Protein AF-A0AAP6JGB7-F1 (afdb_monomer_lite)

Sequence (68 aa):
MPKVNDFTLKIATVNGTGSASANGLLMKSIFRMGVPVMGKNYFPSNIQGLPTWYEIRVTDPGHLTRAG

InterPro domains:
  IPR002869 Pyruvate-flavodoxin oxidoreductase, central domain [G3DSA:3.40.920.10] (3-67)
  IPR002869 Pyruvate-flavodoxin oxidoreductase, central domain [SSF53323] (7-61)
  IPR019752 Pyruvate/ketoisovalerate oxidoreductase, catalytic domain [PF01558] (9-60)

pLDDT: mean 86.0, std 12.56, range [45.06, 96.62]

Secondary structure (DSSP, 8-state):
---SS-EEEEEEEETTSSHHHHHHHHHHHHHHTT--EEEEEE-S---TTSEEEEEEEE--TTPPPPP-

Radius of gyration: 13.19 Å; chains: 1; bounding box: 31×19×33 Å

Foldseek 3Di:
DDFPFFDKDKDKDFAPPCVVVVLVVVQVVCVVVVWDKDKDKDDPDNDGRDMIMMMIGTHDPPDDDDPD

Structure (mmCIF, N/CA/C/O backbone):
data_AF-A0AAP6JGB7-F1
#
_entry.id   AF-A0AAP6JGB7-F1
#
loop_
_atom_site.group_PDB
_atom_site.id
_atom_site.type_symbol
_atom_site.label_atom_id
_atom_site.label_alt_id
_atom_site.label_comp_id
_atom_site.label_asym_id
_atom_site.label_entity_id
_atom_site.label_seq_id
_atom_site.pdbx_PDB_ins_code
_atom_site.Cartn_x
_atom_site.Cartn_y
_atom_site.Cartn_z
_atom_site.occupancy
_atom_site.B_iso_or_equiv
_atom_site.auth_seq_id
_atom_site.auth_comp_id
_atom_site.auth_asym_id
_atom_site.auth_atom_id
_atom_site.pdbx_PDB_model_num
ATOM 1 N N . MET A 1 1 ? -15.137 -10.934 20.154 1.00 55.47 1 MET A N 1
ATOM 2 C CA . MET A 1 1 ? -15.762 -10.072 19.126 1.00 55.47 1 MET A CA 1
ATOM 3 C C . MET A 1 1 ? -14.857 -10.048 17.902 1.00 55.47 1 MET A C 1
ATOM 5 O O . MET A 1 1 ? -13.645 -10.072 18.100 1.00 55.47 1 MET A O 1
ATOM 9 N N . PRO A 1 2 ? -15.393 -10.065 16.672 1.00 63.88 2 PRO A N 1
ATOM 10 C CA . PRO A 1 2 ? -14.573 -9.917 15.473 1.00 63.88 2 PRO A CA 1
ATOM 11 C C . PRO A 1 2 ? -13.893 -8.542 15.473 1.00 63.88 2 PRO A C 1
ATOM 13 O O . PRO A 1 2 ? -14.519 -7.535 15.796 1.00 63.88 2 PRO A O 1
ATOM 16 N N . LYS A 1 3 ? -12.600 -8.513 15.141 1.00 72.44 3 LYS A N 1
ATOM 17 C CA . LYS A 1 3 ? -11.836 -7.276 14.970 1.00 72.44 3 LYS A CA 1
ATOM 18 C C . LYS A 1 3 ? -12.239 -6.626 13.646 1.00 72.44 3 LYS A C 1
ATOM 20 O O . LYS A 1 3 ? -11.864 -7.114 12.583 1.00 72.44 3 LYS A O 1
ATOM 25 N N . VAL A 1 4 ? -13.035 -5.565 13.709 1.00 83.12 4 VAL A N 1
ATOM 26 C CA . VAL A 1 4 ? -13.434 -4.777 12.536 1.00 83.12 4 VAL A CA 1
ATOM 27 C C . VAL A 1 4 ? -12.340 -3.747 12.259 1.00 83.12 4 VAL A C 1
ATOM 29 O O . VAL A 1 4 ? -11.779 -3.188 13.193 1.00 83.12 4 VAL A O 1
ATOM 32 N N . ASN A 1 5 ? -12.005 -3.521 10.987 1.00 86.38 5 ASN A N 1
ATOM 33 C CA . ASN A 1 5 ? -11.040 -2.493 10.571 1.00 86.38 5 ASN A CA 1
ATOM 34 C C . ASN A 1 5 ? -9.646 -2.590 11.224 1.00 86.38 5 ASN A C 1
ATOM 36 O O . ASN A 1 5 ? -8.944 -1.594 11.329 1.00 86.38 5 ASN A O 1
ATOM 40 N N . ASP A 1 6 ? -9.209 -3.786 11.621 1.00 88.81 6 ASP A N 1
ATOM 41 C CA . ASP A 1 6 ? -7.870 -4.025 12.172 1.00 88.81 6 ASP A CA 1
ATOM 42 C C . ASP A 1 6 ? -7.139 -5.072 11.325 1.00 88.81 6 ASP A C 1
ATOM 44 O O . ASP A 1 6 ? -7.143 -6.267 11.624 1.00 88.81 6 ASP A O 1
ATOM 48 N N . PHE A 1 7 ? -6.520 -4.622 10.232 1.00 90.62 7 PHE A N 1
ATOM 49 C CA . PHE A 1 7 ? -5.786 -5.494 9.310 1.00 90.62 7 PHE A CA 1
ATOM 50 C C . PHE A 1 7 ? -4.686 -4.746 8.543 1.00 90.62 7 PHE A C 1
ATOM 52 O O . PHE A 1 7 ? -4.554 -3.525 8.640 1.00 90.62 7 PHE A O 1
ATOM 59 N N . THR A 1 8 ? -3.866 -5.491 7.800 1.00 92.19 8 THR A N 1
ATOM 60 C CA . THR A 1 8 ? -2.832 -4.942 6.913 1.00 92.19 8 THR A CA 1
ATOM 61 C C . THR A 1 8 ? -3.002 -5.524 5.518 1.00 92.19 8 THR A C 1
ATOM 63 O O . THR A 1 8 ? -3.009 -6.742 5.354 1.00 92.19 8 THR A O 1
ATOM 66 N N . LEU A 1 9 ? -3.095 -4.659 4.511 1.00 93.81 9 LEU A N 1
ATOM 67 C CA . LEU A 1 9 ? -3.026 -5.039 3.102 1.00 93.81 9 LEU A CA 1
ATOM 68 C C . LEU A 1 9 ? -1.573 -4.934 2.648 1.00 93.81 9 LEU A C 1
ATOM 70 O O . LEU A 1 9 ? -0.955 -3.886 2.827 1.00 93.81 9 LEU A O 1
ATOM 74 N N . LYS A 1 10 ? -1.036 -5.995 2.046 1.00 94.44 10 LYS A N 1
ATOM 75 C CA . LYS A 1 10 ? 0.292 -5.990 1.424 1.00 94.44 10 LYS A CA 1
ATOM 76 C C . LYS A 1 10 ? 0.136 -6.190 -0.072 1.00 94.44 10 LYS A C 1
ATOM 78 O O . LYS A 1 10 ? -0.412 -7.197 -0.507 1.00 94.44 10 LYS A O 1
ATOM 83 N N . ILE A 1 11 ? 0.609 -5.226 -0.844 1.00 94.25 11 ILE A N 1
ATOM 84 C CA . ILE A 1 11 ? 0.443 -5.176 -2.292 1.00 94.25 11 ILE A CA 1
ATOM 85 C C . ILE A 1 11 ? 1.830 -5.283 -2.912 1.00 94.25 11 ILE A C 1
ATOM 87 O O . ILE A 1 11 ? 2.681 -4.437 -2.652 1.00 94.25 11 ILE A O 1
ATOM 91 N N . ALA A 1 12 ? 2.060 -6.322 -3.713 1.00 93.88 12 ALA A N 1
ATOM 92 C CA . ALA A 1 12 ? 3.294 -6.523 -4.465 1.00 93.88 12 ALA A CA 1
ATOM 93 C C . ALA A 1 12 ? 3.025 -6.250 -5.947 1.00 93.88 12 ALA A C 1
ATOM 95 O O . ALA A 1 12 ? 2.093 -6.806 -6.524 1.00 93.88 12 ALA A O 1
ATOM 96 N N . THR A 1 13 ? 3.816 -5.373 -6.557 1.00 91.94 13 THR A N 1
ATOM 97 C CA . THR A 1 13 ? 3.641 -4.939 -7.951 1.00 91.94 13 THR A CA 1
ATOM 98 C C . THR A 1 13 ? 4.988 -4.742 -8.629 1.00 91.94 13 THR A C 1
ATOM 100 O O . THR A 1 13 ? 6.025 -4.692 -7.970 1.00 91.94 13 THR A O 1
ATOM 103 N N . VAL A 1 14 ? 4.972 -4.615 -9.951 1.00 92.94 14 VAL A N 1
ATOM 104 C CA . VAL A 1 14 ? 6.149 -4.247 -10.739 1.00 92.94 14 VAL A CA 1
ATOM 105 C C . VAL A 1 14 ? 6.292 -2.721 -10.745 1.00 92.94 14 VAL A C 1
ATOM 107 O O . VAL A 1 14 ? 5.319 -1.997 -10.957 1.00 92.94 14 VAL A O 1
ATOM 110 N N . ASN A 1 15 ? 7.497 -2.207 -10.503 1.00 91.38 15 ASN A N 1
ATOM 111 C CA . ASN A 1 15 ? 7.756 -0.771 -10.530 1.00 91.38 15 ASN A CA 1
ATOM 112 C C . ASN A 1 15 ? 7.507 -0.200 -11.935 1.00 91.38 15 ASN A C 1
ATOM 114 O O . ASN A 1 15 ? 7.905 -0.796 -12.938 1.00 91.38 15 ASN A O 1
ATOM 118 N N . GLY A 1 16 ? 6.881 0.974 -12.006 1.00 89.31 16 GLY A N 1
ATOM 119 C CA . GLY A 1 16 ? 6.542 1.644 -13.263 1.00 89.31 16 GLY A CA 1
ATOM 120 C C . GLY A 1 16 ? 5.227 1.199 -13.915 1.00 89.31 16 GLY A C 1
ATOM 121 O O . GLY A 1 16 ? 4.897 1.710 -14.978 1.00 89.31 16 GLY A O 1
ATOM 122 N N . THR A 1 17 ? 4.428 0.321 -13.293 1.00 92.19 17 THR A N 1
ATOM 123 C CA . THR A 1 17 ? 3.107 -0.088 -13.829 1.00 92.19 17 THR A CA 1
ATOM 124 C C . THR A 1 17 ? 1.937 0.769 -13.328 1.00 92.19 17 THR A C 1
ATOM 126 O O . THR A 1 17 ? 0.784 0.350 -13.396 1.00 92.19 17 THR A O 1
ATOM 129 N N . GLY A 1 18 ? 2.211 1.944 -12.751 1.00 90.62 18 GLY A N 1
ATOM 130 C CA . GLY A 1 18 ? 1.191 2.800 -12.127 1.00 90.62 18 GLY A CA 1
ATOM 131 C C . GLY A 1 18 ? 0.759 2.363 -10.719 1.00 90.62 18 GLY A C 1
ATOM 132 O O . GLY A 1 18 ? -0.214 2.893 -10.181 1.00 90.62 18 GLY A O 1
ATOM 133 N N . SER A 1 19 ? 1.490 1.433 -10.095 1.00 89.44 19 SER A N 1
ATOM 134 C CA . SER A 1 19 ? 1.176 0.896 -8.765 1.00 89.44 19 SER A CA 1
ATOM 135 C C . SER A 1 19 ? 1.091 1.971 -7.682 1.00 89.44 19 SER A C 1
ATOM 137 O O . SER A 1 19 ? 0.152 1.957 -6.893 1.00 89.44 19 SER A O 1
ATOM 139 N N . ALA A 1 20 ? 1.985 2.964 -7.685 1.00 88.38 20 ALA A N 1
ATOM 140 C CA . ALA A 1 20 ? 1.950 4.078 -6.734 1.00 88.38 20 ALA A CA 1
ATOM 141 C C . ALA A 1 20 ? 0.620 4.860 -6.773 1.00 88.38 20 ALA A C 1
ATOM 143 O O . ALA A 1 20 ? 0.054 5.182 -5.726 1.00 88.38 20 ALA A O 1
ATOM 144 N N . SER A 1 21 ? 0.087 5.115 -7.972 1.00 92.44 21 SER A N 1
ATOM 145 C CA . SER A 1 21 ? -1.190 5.813 -8.152 1.00 92.44 21 SER A CA 1
ATOM 146 C C . SER A 1 21 ? -2.365 4.981 -7.637 1.00 92.44 21 SER A C 1
ATOM 148 O O . SER A 1 21 ? -3.207 5.502 -6.904 1.00 92.44 21 SER A O 1
ATOM 150 N N . ALA A 1 22 ? -2.402 3.684 -7.961 1.00 93.88 22 ALA A N 1
ATOM 151 C CA . ALA A 1 22 ? -3.447 2.771 -7.492 1.00 93.88 22 ALA A CA 1
ATOM 152 C C . ALA A 1 22 ? -3.424 2.605 -5.961 1.00 93.88 22 ALA A C 1
ATOM 154 O O . ALA A 1 22 ? -4.458 2.706 -5.301 1.00 93.88 22 ALA A O 1
ATOM 155 N N . ASN A 1 23 ? -2.231 2.442 -5.390 1.00 93.38 23 ASN A N 1
ATOM 156 C CA . ASN A 1 23 ? -1.992 2.351 -3.952 1.00 93.38 23 ASN A CA 1
ATOM 157 C C . ASN A 1 23 ? -2.476 3.605 -3.212 1.00 93.38 23 ASN A C 1
ATOM 159 O O . ASN A 1 23 ? -3.200 3.515 -2.218 1.00 93.38 23 ASN A O 1
ATOM 163 N N . GLY A 1 24 ? -2.132 4.786 -3.736 1.00 93.19 24 GLY A N 1
ATOM 164 C CA . GLY A 1 24 ? -2.582 6.061 -3.188 1.00 93.19 24 GLY A CA 1
ATOM 165 C C . GLY A 1 24 ? -4.097 6.248 -3.279 1.00 93.19 24 GLY A C 1
ATOM 166 O O . GLY A 1 24 ? -4.701 6.765 -2.339 1.00 93.19 24 GLY A O 1
ATOM 167 N N . LEU A 1 25 ? -4.725 5.817 -4.378 1.00 95.88 25 LEU A N 1
ATOM 168 C CA . LEU A 1 25 ? -6.181 5.846 -4.525 1.00 95.88 25 LEU A CA 1
ATOM 169 C C . LEU A 1 25 ? -6.857 4.958 -3.475 1.00 95.88 25 LEU A C 1
ATOM 171 O O . LEU A 1 25 ? -7.764 5.421 -2.789 1.00 95.88 25 LEU A O 1
ATOM 175 N N . LEU A 1 26 ? -6.384 3.721 -3.306 1.00 95.00 26 LEU A N 1
ATOM 176 C CA . LEU A 1 26 ? -6.932 2.770 -2.340 1.00 95.00 26 LEU A CA 1
ATOM 177 C C . LEU A 1 26 ? -6.830 3.292 -0.900 1.00 95.00 26 LEU A C 1
ATOM 179 O O . LEU A 1 26 ? -7.829 3.318 -0.182 1.00 95.00 26 LEU A O 1
ATOM 183 N N . MET A 1 27 ? -5.651 3.776 -0.497 1.00 94.88 27 MET A N 1
ATOM 184 C CA . MET A 1 27 ? -5.444 4.361 0.832 1.00 94.88 27 MET A CA 1
ATOM 185 C C . MET A 1 27 ? -6.363 5.571 1.064 1.00 94.88 27 MET A C 1
ATOM 187 O O . MET A 1 27 ? -7.019 5.663 2.101 1.00 94.88 27 MET A O 1
ATOM 191 N N . LYS A 1 28 ? -6.462 6.487 0.089 1.00 94.81 28 LYS A N 1
ATOM 192 C CA . LYS A 1 28 ? -7.340 7.667 0.184 1.00 94.81 28 LYS A CA 1
ATOM 193 C C . LYS A 1 28 ? -8.814 7.285 0.286 1.00 94.81 28 LYS A C 1
ATOM 195 O O . LYS A 1 28 ? -9.550 7.962 0.998 1.00 94.81 28 LYS A O 1
ATOM 200 N N . SER A 1 29 ? -9.252 6.235 -0.405 1.00 96.62 29 SER A N 1
ATOM 201 C CA . SER A 1 29 ? -10.627 5.737 -0.305 1.00 96.62 29 SER A CA 1
ATOM 202 C C . SER A 1 29 ? -10.939 5.239 1.104 1.00 96.62 29 SER A C 1
ATOM 204 O O . SER A 1 29 ? -11.968 5.618 1.651 1.00 96.62 29 SER A O 1
ATOM 206 N N . ILE A 1 30 ? -10.028 4.486 1.732 1.00 93.19 30 ILE A N 1
ATOM 207 C CA . ILE A 1 30 ? -10.181 4.032 3.127 1.00 93.19 30 ILE A CA 1
ATOM 208 C C . ILE A 1 30 ? -10.259 5.220 4.086 1.00 93.19 30 ILE A C 1
ATOM 210 O O . ILE A 1 30 ? -11.178 5.298 4.897 1.00 93.19 30 ILE A O 1
ATOM 214 N N . PHE A 1 31 ? -9.356 6.188 3.930 1.00 91.06 31 PHE A N 1
ATOM 215 C CA . PHE A 1 31 ? -9.374 7.409 4.732 1.00 91.06 31 PHE A CA 1
ATOM 216 C C . PHE A 1 31 ? -10.705 8.172 4.601 1.00 91.06 31 PHE A C 1
ATOM 218 O O . PHE A 1 31 ? -11.282 8.607 5.594 1.00 91.06 31 PHE A O 1
ATOM 225 N N . ARG A 1 32 ? -11.238 8.291 3.379 1.00 93.75 32 ARG A N 1
ATOM 226 C CA . ARG A 1 32 ? -12.522 8.961 3.099 1.00 93.75 32 ARG A CA 1
ATOM 227 C C . ARG A 1 32 ? -13.742 8.221 3.650 1.00 93.75 32 ARG A C 1
ATOM 229 O O . ARG A 1 32 ? -14.777 8.853 3.820 1.00 93.75 32 ARG A O 1
ATOM 236 N N . MET A 1 33 ? -13.626 6.929 3.959 1.00 92.50 33 MET A N 1
ATOM 237 C CA . MET A 1 33 ? -14.656 6.183 4.694 1.00 92.50 33 MET A CA 1
ATOM 238 C C . MET A 1 3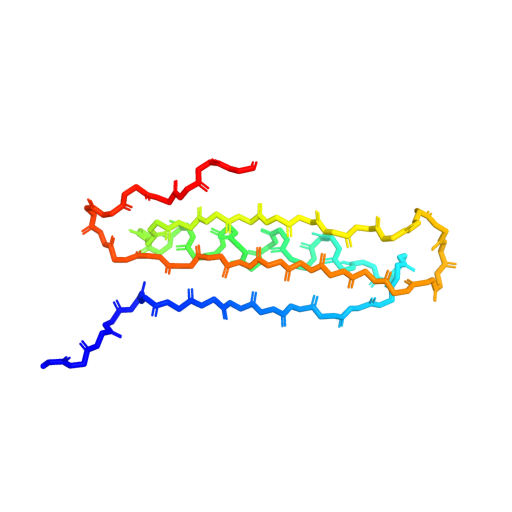3 ? -14.644 6.480 6.206 1.00 92.50 33 MET A C 1
ATOM 240 O O . MET A 1 33 ? -15.456 5.921 6.935 1.00 92.50 33 MET A O 1
ATOM 244 N N . GLY A 1 34 ? -13.737 7.336 6.695 1.00 88.56 34 GLY A N 1
ATOM 245 C CA . GLY A 1 34 ? -13.611 7.673 8.117 1.00 88.56 34 GLY A CA 1
ATOM 246 C C . GLY A 1 34 ? -12.795 6.664 8.929 1.00 88.56 34 GLY A C 1
ATOM 247 O O . GLY A 1 34 ? -12.799 6.724 10.157 1.00 88.56 34 GLY A O 1
ATOM 248 N N . VAL A 1 35 ? -12.090 5.741 8.266 1.00 89.50 35 VAL A N 1
ATOM 249 C CA . VAL A 1 35 ? -11.264 4.722 8.922 1.00 89.50 35 VAL A CA 1
ATOM 250 C C . VAL A 1 35 ? -9.801 5.183 8.959 1.00 89.50 35 VAL A C 1
ATOM 252 O O . VAL A 1 35 ? -9.243 5.502 7.902 1.00 89.50 35 VAL A O 1
ATOM 255 N N . PRO A 1 36 ? -9.150 5.211 10.138 1.00 90.56 36 PRO A N 1
ATOM 256 C CA . PRO A 1 36 ? -7.724 5.496 10.242 1.00 90.56 36 PRO A CA 1
ATOM 257 C C . PRO A 1 36 ? -6.878 4.540 9.395 1.00 90.56 36 PRO A C 1
ATOM 259 O O . PRO A 1 36 ? -7.055 3.318 9.419 1.00 90.56 36 PRO A O 1
ATOM 262 N N . VAL A 1 37 ? -5.944 5.106 8.632 1.00 91.94 37 VAL A N 1
ATOM 263 C CA . VAL A 1 37 ? -5.127 4.352 7.684 1.00 91.94 37 VAL A CA 1
ATOM 264 C C . VAL A 1 37 ? -3.739 4.967 7.529 1.00 91.94 37 VAL A C 1
ATOM 266 O O . VAL A 1 37 ? -3.584 6.186 7.528 1.00 91.94 37 VAL A O 1
ATOM 269 N N . MET A 1 38 ? -2.726 4.117 7.369 1.00 91.50 38 MET A N 1
ATOM 270 C CA . MET A 1 38 ? -1.347 4.511 7.084 1.00 91.50 38 MET A CA 1
ATOM 271 C C . MET A 1 38 ? -0.793 3.653 5.955 1.00 91.50 38 MET A C 1
ATOM 273 O O . MET A 1 38 ? -0.960 2.435 5.952 1.00 91.50 38 MET A O 1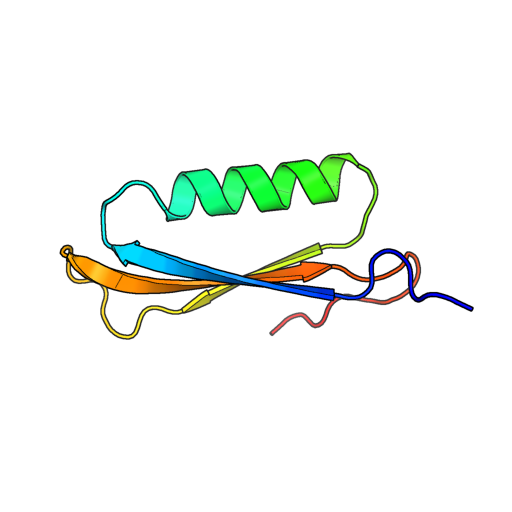
ATOM 277 N N . GLY A 1 39 ? -0.166 4.304 4.981 1.00 91.62 39 GLY A N 1
ATOM 278 C CA . GLY A 1 39 ? 0.457 3.651 3.840 1.00 91.62 39 GLY A CA 1
ATOM 279 C C . GLY A 1 39 ? 1.975 3.771 3.886 1.00 91.62 39 GLY A C 1
ATOM 280 O O . GLY A 1 39 ? 2.494 4.855 4.154 1.00 91.62 39 GLY A O 1
ATOM 281 N N . LYS A 1 40 ? 2.691 2.692 3.564 1.00 90.44 40 LYS A N 1
ATOM 282 C CA . LYS A 1 40 ? 4.154 2.678 3.453 1.00 90.44 40 LYS A CA 1
ATOM 283 C C . LYS A 1 40 ? 4.596 2.007 2.162 1.00 90.44 40 LYS A C 1
ATOM 285 O O . LYS A 1 40 ? 4.198 0.884 1.867 1.00 90.44 40 LYS A O 1
ATOM 290 N N . ASN A 1 41 ? 5.438 2.704 1.403 1.00 89.19 41 ASN A N 1
ATOM 291 C CA . ASN A 1 41 ? 6.085 2.150 0.219 1.00 89.19 41 ASN A CA 1
ATOM 292 C C . ASN A 1 41 ? 7.427 1.518 0.591 1.00 89.19 41 ASN A C 1
ATOM 294 O O . ASN A 1 41 ? 8.193 2.096 1.361 1.00 89.19 41 ASN A O 1
ATOM 298 N N . TYR A 1 42 ? 7.730 0.382 -0.026 1.00 88.75 42 TYR A N 1
ATOM 299 C CA . TYR A 1 42 ? 9.012 -0.297 0.071 1.00 88.75 42 TYR A CA 1
ATOM 300 C C . TYR A 1 42 ? 9.545 -0.574 -1.331 1.00 88.75 42 TYR A C 1
ATOM 302 O O . TYR A 1 42 ? 8.955 -1.332 -2.106 1.00 88.75 42 TYR A O 1
ATOM 310 N N . PHE A 1 43 ? 10.689 0.035 -1.626 1.00 86.38 43 PHE A N 1
ATOM 311 C CA . PHE A 1 43 ? 11.414 -0.134 -2.875 1.00 86.38 43 PHE A CA 1
ATOM 312 C C . PHE A 1 43 ? 12.785 -0.743 -2.558 1.00 86.38 43 PHE A C 1
ATOM 314 O O . PHE A 1 43 ? 13.603 -0.062 -1.941 1.00 86.38 43 PHE A O 1
ATOM 321 N N . PRO A 1 44 ? 13.072 -1.995 -2.960 1.00 80.94 44 PRO A N 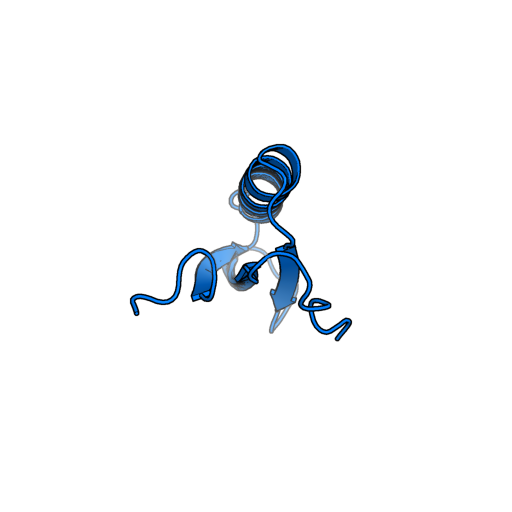1
ATOM 322 C CA . PRO A 1 44 ? 14.429 -2.540 -2.868 1.00 80.94 44 PRO A CA 1
ATOM 323 C C . PRO A 1 44 ? 15.380 -1.804 -3.827 1.00 80.94 44 PRO A C 1
ATOM 325 O O . PRO A 1 44 ? 16.586 -1.761 -3.615 1.00 80.94 44 PRO A O 1
ATOM 328 N N . SER A 1 45 ? 14.820 -1.229 -4.893 1.00 79.38 45 SER A N 1
ATOM 329 C CA . SER A 1 45 ? 15.473 -0.376 -5.876 1.00 79.38 45 SER A CA 1
ATOM 330 C C . SER A 1 45 ? 14.395 0.401 -6.644 1.00 79.38 45 SER A C 1
ATOM 332 O O . SER A 1 45 ? 13.274 -0.085 -6.794 1.00 79.38 45 SER A O 1
ATOM 334 N N . ASN A 1 46 ? 14.721 1.597 -7.143 1.00 86.00 46 ASN A N 1
ATOM 335 C CA . ASN A 1 46 ? 13.800 2.433 -7.925 1.00 86.00 46 ASN A CA 1
ATOM 336 C C . ASN A 1 46 ? 13.883 2.173 -9.448 1.00 86.00 46 ASN A C 1
ATOM 338 O O . ASN A 1 46 ? 13.508 3.021 -10.252 1.00 86.00 46 ASN A O 1
ATOM 342 N N . ILE A 1 47 ? 14.402 1.014 -9.863 1.00 91.12 47 ILE A N 1
ATOM 343 C CA . ILE A 1 47 ? 14.499 0.629 -11.279 1.00 91.12 47 ILE A CA 1
ATOM 344 C C . ILE A 1 47 ? 13.134 0.126 -11.770 1.00 91.12 47 ILE A C 1
ATOM 346 O O . ILE A 1 47 ? 12.486 -0.690 -11.109 1.00 91.12 47 ILE A O 1
ATOM 350 N N . GLN A 1 48 ? 12.696 0.607 -12.934 1.00 91.31 48 GLN A N 1
ATOM 351 C CA . GLN A 1 48 ? 11.472 0.149 -13.595 1.00 91.31 48 GLN A CA 1
ATOM 352 C C . GLN A 1 48 ? 11.556 -1.349 -13.914 1.00 91.31 48 GLN A C 1
ATOM 354 O O . GLN A 1 48 ? 12.590 -1.842 -14.355 1.00 91.31 48 GLN A O 1
ATOM 359 N N . GLY A 1 49 ? 10.464 -2.082 -13.700 1.00 91.44 49 GLY A N 1
ATOM 360 C CA . GLY A 1 49 ? 10.427 -3.530 -13.917 1.00 91.44 49 GLY A CA 1
ATOM 361 C C . GLY A 1 49 ? 10.813 -4.369 -12.694 1.00 91.44 49 GLY A C 1
ATOM 362 O O . GLY A 1 49 ? 10.498 -5.556 -12.663 1.00 91.44 49 GLY A O 1
ATOM 363 N N . LEU A 1 50 ? 11.432 -3.780 -11.663 1.00 94.38 50 LEU A N 1
ATOM 364 C CA . LEU A 1 50 ? 11.741 -4.499 -10.424 1.00 94.38 50 LEU A CA 1
ATOM 365 C C . LEU A 1 50 ? 10.551 -4.538 -9.450 1.00 94.38 50 LEU A C 1
ATOM 367 O O . LEU A 1 50 ? 9.664 -3.685 -9.523 1.00 94.38 50 LEU A O 1
ATOM 371 N N . PRO A 1 51 ? 10.515 -5.506 -8.515 1.00 93.06 51 PRO A N 1
ATOM 372 C CA . PRO A 1 51 ? 9.458 -5.594 -7.513 1.00 93.06 51 PRO A CA 1
ATOM 373 C C . PRO A 1 51 ? 9.371 -4.357 -6.612 1.00 93.06 51 PRO A C 1
ATOM 375 O O . PRO A 1 51 ? 10.379 -3.785 -6.203 1.00 93.06 51 PRO A O 1
ATOM 378 N N . THR A 1 52 ? 8.146 -3.974 -6.266 1.00 92.94 52 THR A N 1
ATOM 379 C CA . THR A 1 52 ? 7.803 -2.917 -5.308 1.00 92.94 52 THR A CA 1
ATOM 380 C C . THR A 1 52 ? 6.691 -3.408 -4.395 1.00 92.94 52 THR A C 1
ATOM 382 O O . THR A 1 52 ? 5.756 -4.069 -4.858 1.00 92.94 52 THR A O 1
ATOM 385 N N . TRP A 1 53 ? 6.750 -3.030 -3.118 1.00 93.94 53 TRP A N 1
ATOM 386 C CA . TRP A 1 53 ? 5.694 -3.326 -2.158 1.00 93.94 53 TRP A CA 1
ATOM 387 C C . TRP A 1 53 ? 5.060 -2.063 -1.594 1.00 93.94 53 TRP A C 1
ATOM 389 O O . TRP A 1 53 ? 5.721 -1.050 -1.371 1.00 93.94 53 TRP A O 1
ATOM 399 N N . TYR A 1 54 ? 3.767 -2.157 -1.313 1.00 94.31 54 TYR A N 1
ATOM 400 C CA . TYR A 1 54 ? 3.030 -1.167 -0.551 1.00 94.31 54 TYR A CA 1
ATOM 401 C C . TYR A 1 54 ? 2.244 -1.849 0.554 1.00 94.31 54 TYR A C 1
ATOM 403 O O . TYR A 1 54 ? 1.525 -2.819 0.312 1.00 94.31 54 TYR A O 1
ATOM 411 N N . GLU A 1 55 ? 2.391 -1.345 1.769 1.00 94.94 55 GLU A N 1
ATOM 412 C CA . GLU A 1 55 ? 1.624 -1.799 2.918 1.00 94.94 55 GLU A CA 1
ATOM 413 C C . GLU A 1 55 ? 0.614 -0.725 3.301 1.00 94.94 55 GLU A C 1
ATOM 415 O O . GLU A 1 55 ? 0.976 0.438 3.464 1.00 94.94 55 GLU A O 1
ATOM 420 N N . ILE A 1 56 ? -0.648 -1.120 3.464 1.00 93.81 56 ILE A N 1
ATOM 421 C CA . ILE A 1 56 ? -1.709 -0.273 4.007 1.00 93.81 56 ILE A CA 1
ATOM 422 C C . ILE A 1 56 ? -2.137 -0.875 5.335 1.00 93.81 56 ILE A C 1
ATOM 424 O O . ILE A 1 56 ? -2.730 -1.955 5.376 1.00 93.81 56 ILE A O 1
ATOM 428 N N . ARG A 1 57 ? -1.845 -0.172 6.423 1.00 92.94 57 ARG A N 1
ATOM 429 C CA . ARG A 1 57 ? -2.315 -0.514 7.758 1.00 92.94 57 ARG A CA 1
ATOM 430 C C . ARG A 1 57 ? -3.645 0.180 8.014 1.00 92.94 57 ARG A C 1
ATOM 432 O O . ARG A 1 57 ? -3.693 1.406 8.035 1.00 92.94 57 ARG A O 1
ATO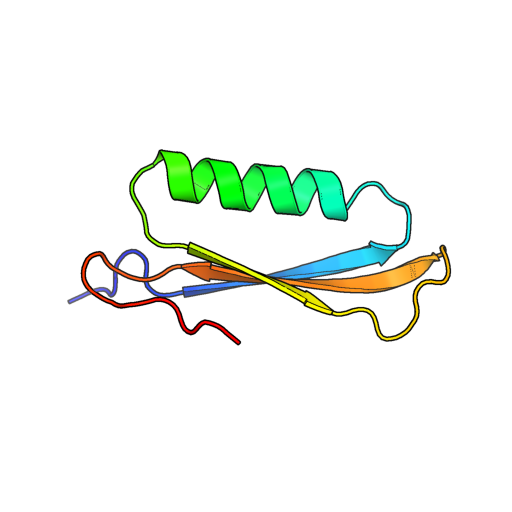M 439 N N . VAL A 1 58 ? -4.686 -0.612 8.238 1.00 92.31 58 VAL A N 1
ATOM 440 C CA . VAL A 1 58 ? -6.018 -0.154 8.644 1.00 92.31 58 VAL A CA 1
ATOM 441 C C . VAL A 1 58 ? -6.174 -0.437 10.135 1.00 92.31 58 VAL A C 1
ATOM 443 O O . VAL A 1 58 ? -5.851 -1.545 10.583 1.00 92.31 58 VAL A O 1
ATOM 446 N N . THR A 1 59 ? -6.601 0.565 10.902 1.00 87.69 59 THR A N 1
ATOM 447 C CA . THR A 1 59 ? -6.838 0.425 12.344 1.00 87.69 59 THR A CA 1
ATOM 448 C C . THR A 1 59 ? -8.219 0.920 12.739 1.00 87.69 59 THR A C 1
ATOM 450 O O . THR A 1 59 ? -8.787 1.813 12.113 1.00 87.69 59 THR A O 1
ATOM 453 N N . ASP A 1 60 ? -8.731 0.350 13.825 1.00 80.94 60 ASP A N 1
ATOM 454 C CA . ASP A 1 60 ? -10.000 0.739 14.427 1.00 80.94 60 ASP A CA 1
ATOM 455 C C . ASP A 1 60 ? -9.961 2.206 14.920 1.00 80.94 60 ASP A C 1
ATOM 457 O O . ASP A 1 60 ? -8.894 2.682 15.345 1.00 80.94 60 ASP A O 1
ATOM 461 N N . PRO A 1 61 ? -11.084 2.951 14.876 1.00 71.25 61 PRO A N 1
ATOM 462 C CA . PRO A 1 61 ? -11.159 4.310 15.402 1.00 71.25 61 PRO A CA 1
ATOM 463 C C . PRO A 1 61 ? -10.677 4.380 16.858 1.00 71.25 61 PRO A C 1
ATOM 465 O O . PRO A 1 61 ? -11.094 3.603 17.709 1.00 71.25 61 PRO A O 1
ATOM 468 N N . GLY A 1 62 ? -9.771 5.316 17.149 1.00 63.94 62 GLY A N 1
ATOM 469 C CA . GLY A 1 62 ? -9.157 5.472 18.476 1.00 63.94 62 GLY A CA 1
ATOM 470 C C . GLY A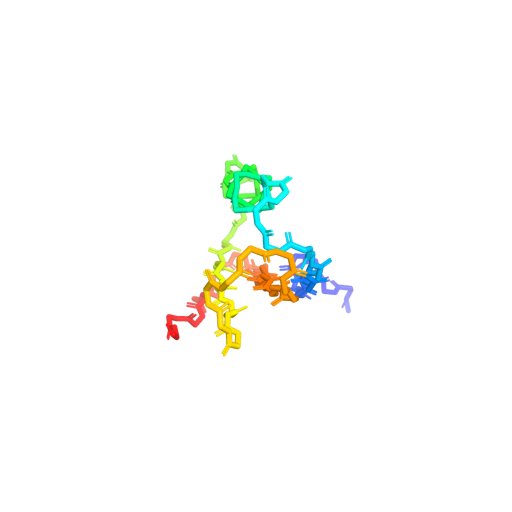 1 62 ? -7.774 4.829 18.625 1.00 63.94 62 GLY A C 1
ATOM 471 O O . GLY A 1 62 ? -7.072 5.131 19.587 1.00 63.94 62 GLY A O 1
ATOM 472 N N . HIS A 1 63 ? -7.327 4.026 17.655 1.00 61.69 63 HIS A N 1
ATOM 473 C CA . HIS A 1 63 ? -5.938 3.579 17.584 1.00 61.69 63 HIS A CA 1
ATOM 474 C C . HIS A 1 63 ? -5.143 4.493 16.649 1.00 61.69 63 HIS A C 1
ATOM 476 O O . HIS A 1 63 ? -5.445 4.607 15.462 1.00 61.69 63 HIS A O 1
ATOM 482 N N . LEU A 1 64 ? -4.104 5.142 17.180 1.00 59.50 64 LEU A N 1
ATOM 483 C CA . LEU A 1 64 ? -3.122 5.844 16.358 1.00 59.50 64 LEU A CA 1
ATOM 484 C C . LEU A 1 64 ? -2.419 4.818 15.460 1.00 59.50 64 LEU A C 1
ATOM 486 O O . LEU A 1 64 ? -1.765 3.891 15.944 1.00 59.50 64 LEU A O 1
AT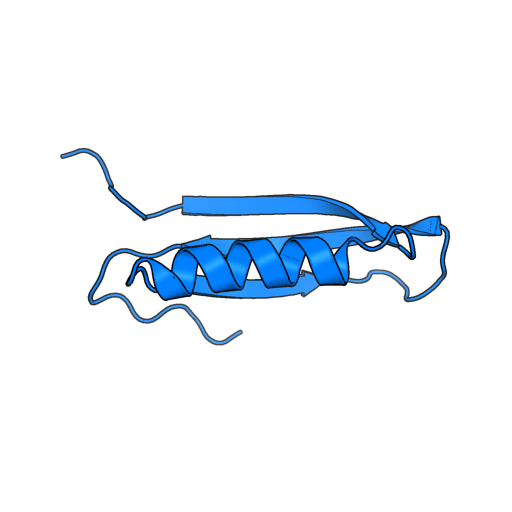OM 490 N N . THR A 1 65 ? -2.530 4.982 14.144 1.00 58.12 65 THR A N 1
ATOM 491 C CA . THR A 1 65 ? -1.661 4.279 13.198 1.00 58.12 65 THR A CA 1
ATOM 492 C C . THR A 1 65 ? -0.209 4.643 13.493 1.00 58.12 65 THR A C 1
ATOM 494 O O . THR A 1 65 ? 0.113 5.822 13.638 1.00 58.12 65 THR A O 1
ATOM 497 N N . ARG A 1 66 ? 0.682 3.646 13.579 1.00 54.38 66 ARG A N 1
ATOM 498 C CA . ARG A 1 66 ? 2.118 3.900 13.765 1.00 54.38 66 ARG A CA 1
ATOM 499 C C . ARG A 1 66 ? 2.627 4.779 12.619 1.00 54.38 66 ARG A C 1
ATOM 501 O O . ARG A 1 66 ? 2.594 4.350 11.469 1.00 54.38 66 ARG A O 1
ATOM 508 N N . ALA A 1 67 ? 3.107 5.979 12.943 1.00 48.41 67 ALA A N 1
ATOM 509 C CA . ALA A 1 67 ? 4.011 6.717 12.072 1.00 48.41 67 ALA A CA 1
ATOM 510 C C . ALA A 1 67 ? 5.338 5.948 12.083 1.00 48.41 67 ALA A C 1
ATOM 512 O O . ALA A 1 67 ? 5.904 5.713 13.151 1.00 48.41 67 ALA A O 1
ATOM 513 N N . GLY A 1 68 ? 5.764 5.454 10.929 1.00 45.06 68 GLY A N 1
ATOM 514 C CA . GLY A 1 68 ? 6.970 4.641 10.783 1.00 45.06 68 GLY A CA 1
ATOM 515 C C . GLY A 1 68 ? 7.740 5.017 9.541 1.00 45.06 68 GLY A C 1
ATOM 516 O O . GLY A 1 68 ? 7.397 6.051 8.931 1.00 45.06 68 GLY A O 1
#

Organism: NCBI:txid3110268